Protein AF-A0A7S4NZQ7-F1 (afdb_monomer_lite)

Structure (mmCIF, N/CA/C/O backbone):
data_AF-A0A7S4NZQ7-F1
#
_entry.id   AF-A0A7S4NZQ7-F1
#
loop_
_atom_site.group_PDB
_atom_site.id
_atom_site.type_symbol
_atom_site.label_atom_id
_atom_site.label_alt_id
_atom_site.label_comp_id
_atom_site.label_asym_id
_atom_site.label_entity_id
_atom_site.label_seq_id
_atom_site.pdbx_PDB_ins_code
_atom_site.Cartn_x
_atom_site.Cartn_y
_atom_site.Cartn_z
_atom_site.occupancy
_atom_site.B_iso_or_equiv
_atom_site.auth_seq_id
_atom_site.auth_comp_id
_atom_site.auth_asym_id
_atom_site.auth_atom_id
_atom_site.pdbx_PDB_model_num
ATOM 1 N N . MET A 1 1 ? -22.257 21.062 0.983 1.00 42.44 1 MET A N 1
ATOM 2 C CA . MET A 1 1 ? -20.935 20.453 1.228 1.00 42.44 1 MET A CA 1
ATOM 3 C C . MET A 1 1 ? -20.530 19.759 -0.054 1.00 42.44 1 MET A C 1
ATOM 5 O O . MET A 1 1 ? -21.114 18.732 -0.384 1.00 42.44 1 MET A O 1
ATOM 9 N N . ASP A 1 2 ? -19.630 20.383 -0.810 1.00 35.44 2 ASP A N 1
ATOM 10 C CA . ASP A 1 2 ? -19.119 19.861 -2.077 1.00 35.44 2 ASP A CA 1
ATOM 11 C C . ASP A 1 2 ? -18.066 18.784 -1.806 1.00 35.44 2 ASP A C 1
ATOM 13 O O . ASP A 1 2 ? -16.893 19.051 -1.569 1.00 35.44 2 ASP A O 1
ATOM 17 N N . TRP A 1 3 ? -18.504 17.532 -1.849 1.00 40.88 3 TRP A N 1
ATOM 18 C CA . TRP A 1 3 ? -17.671 16.330 -1.729 1.00 40.88 3 TRP A CA 1
ATOM 19 C C . TRP A 1 3 ? -16.614 16.211 -2.849 1.00 40.88 3 TRP A C 1
ATOM 21 O O . TRP A 1 3 ? -15.674 15.422 -2.743 1.00 40.88 3 TRP A O 1
ATOM 31 N N . HIS A 1 4 ? -16.730 17.020 -3.906 1.00 38.66 4 HIS A N 1
ATOM 32 C CA . HIS A 1 4 ? -15.765 17.084 -5.000 1.00 38.66 4 HIS A CA 1
ATOM 33 C C . HIS A 1 4 ? -14.466 17.825 -4.650 1.00 38.66 4 HIS A C 1
ATOM 35 O O . HIS A 1 4 ? -13.423 17.464 -5.191 1.00 38.66 4 HIS A O 1
ATOM 41 N N . THR A 1 5 ? -14.479 18.804 -3.737 1.00 40.97 5 THR A N 1
ATOM 42 C CA . THR A 1 5 ? -13.261 19.556 -3.371 1.00 40.97 5 THR A CA 1
ATOM 43 C C . THR A 1 5 ? -12.390 18.846 -2.335 1.00 40.97 5 THR A C 1
ATOM 45 O O . THR A 1 5 ? -11.174 19.001 -2.376 1.00 40.97 5 THR A O 1
ATOM 48 N N . ASP A 1 6 ? -12.974 17.999 -1.480 1.00 42.31 6 ASP A N 1
ATOM 49 C CA . ASP A 1 6 ? -12.227 17.179 -0.504 1.00 42.31 6 ASP A CA 1
ATOM 50 C C . ASP A 1 6 ? -11.586 15.923 -1.122 1.00 42.31 6 ASP A C 1
ATOM 52 O O . ASP A 1 6 ? -10.796 15.234 -0.478 1.00 42.31 6 ASP A O 1
ATOM 56 N N . SER A 1 7 ? -11.923 15.610 -2.377 1.00 46.78 7 SER A N 1
ATOM 57 C CA . SER A 1 7 ? -11.433 14.419 -3.082 1.00 46.78 7 SER A CA 1
ATOM 58 C C . SER A 1 7 ? -10.172 14.675 -3.914 1.00 46.78 7 SER A C 1
ATOM 60 O O . SER A 1 7 ? -9.616 13.736 -4.486 1.00 46.78 7 SER A O 1
ATOM 62 N N . LEU A 1 8 ? -9.707 15.926 -4.004 1.00 49.34 8 LEU A N 1
ATOM 63 C CA . LEU A 1 8 ? -8.434 16.226 -4.649 1.00 49.34 8 LEU A CA 1
ATOM 64 C C . LEU A 1 8 ? -7.302 15.939 -3.655 1.00 49.34 8 LEU A C 1
ATOM 66 O O . LEU A 1 8 ? -7.325 16.473 -2.543 1.00 49.34 8 LEU A O 1
ATOM 70 N N . PRO A 1 9 ? -6.312 15.099 -4.011 1.00 56.47 9 PRO A N 1
ATOM 71 C CA . PRO A 1 9 ? -5.179 14.857 -3.135 1.00 56.47 9 PRO A CA 1
ATOM 72 C C . PRO A 1 9 ? -4.525 16.201 -2.813 1.00 56.47 9 PRO A C 1
ATOM 74 O O . PRO A 1 9 ? -4.189 16.969 -3.716 1.00 56.47 9 PRO A O 1
ATOM 77 N N . HIS A 1 10 ? -4.388 16.495 -1.517 1.00 60.59 10 HIS A N 1
ATOM 78 C CA . HIS A 1 10 ? -3.706 17.691 -1.031 1.00 60.59 10 HIS A CA 1
ATOM 79 C C . HIS A 1 10 ? -2.373 17.845 -1.791 1.00 60.59 10 HIS A C 1
ATOM 81 O O . HIS A 1 10 ? -1.683 16.842 -1.970 1.00 60.59 10 HIS A O 1
ATOM 87 N N . PRO A 1 11 ? -1.962 19.047 -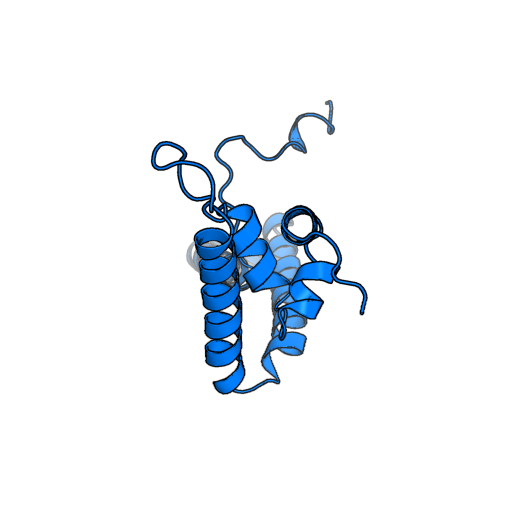2.231 1.00 62.28 11 PRO A N 1
ATOM 88 C CA . PRO A 1 11 ? -0.768 19.218 -3.074 1.00 62.28 11 PRO A CA 1
ATOM 89 C C . PRO A 1 11 ? 0.526 18.692 -2.427 1.00 62.28 11 PRO A C 1
ATOM 91 O O . PRO A 1 11 ? 1.480 18.358 -3.121 1.00 62.28 11 PRO A O 1
ATOM 94 N N . ASN A 1 12 ? 0.525 18.552 -1.098 1.00 66.81 12 ASN A N 1
ATOM 95 C CA . ASN A 1 12 ? 1.617 17.970 -0.308 1.00 66.81 12 ASN A CA 1
ATOM 96 C C . ASN A 1 12 ? 1.334 16.533 0.175 1.00 66.81 12 ASN A C 1
ATOM 98 O O . ASN A 1 12 ? 1.984 16.058 1.106 1.00 66.81 12 ASN A O 1
ATOM 102 N N . ALA A 1 13 ? 0.321 15.858 -0.369 1.00 69.62 13 ALA A N 1
ATOM 103 C CA . ALA A 1 13 ? -0.006 14.490 0.005 1.00 69.62 13 ALA A CA 1
ATOM 104 C C . ALA A 1 13 ? 1.142 13.564 -0.406 1.00 69.62 13 ALA A C 1
ATOM 106 O O . ALA A 1 13 ? 1.509 13.467 -1.578 1.00 69.62 13 ALA A O 1
ATOM 107 N N . GLN A 1 14 ? 1.711 12.872 0.575 1.00 78.31 14 GLN A N 1
ATOM 108 C CA . GLN A 1 14 ? 2.734 11.875 0.320 1.00 78.31 14 GLN A CA 1
ATOM 109 C C . GLN A 1 14 ? 2.072 10.599 -0.201 1.00 78.31 14 GLN A C 1
ATOM 111 O O . GLN A 1 14 ? 1.206 10.025 0.460 1.00 78.31 14 GLN A O 1
ATOM 116 N N . ALA A 1 15 ? 2.496 10.144 -1.379 1.00 80.25 15 ALA A N 1
ATOM 117 C CA . ALA A 1 15 ? 2.118 8.829 -1.868 1.00 80.25 15 ALA A CA 1
ATOM 118 C C . ALA A 1 15 ? 2.761 7.754 -0.984 1.00 80.25 15 ALA A C 1
ATOM 120 O O . ALA A 1 15 ? 3.963 7.803 -0.718 1.00 80.25 15 ALA A O 1
ATOM 121 N N . LEU A 1 16 ? 1.950 6.802 -0.530 1.00 79.69 16 LEU A N 1
ATOM 122 C CA . LEU A 1 16 ? 2.377 5.712 0.338 1.00 79.69 16 LEU A CA 1
ATOM 123 C C . LEU A 1 16 ? 2.207 4.381 -0.385 1.00 79.69 16 LEU A C 1
ATOM 125 O O . LEU A 1 16 ? 1.203 4.135 -1.058 1.00 79.69 16 LEU A O 1
ATOM 129 N N . SER A 1 17 ? 3.174 3.495 -0.197 1.00 81.06 17 SER A N 1
ATOM 130 C CA . SER A 1 17 ? 3.008 2.088 -0.524 1.00 81.06 17 SER A CA 1
ATOM 131 C C . SER A 1 17 ? 1.994 1.432 0.419 1.00 81.06 17 SER A C 1
ATOM 133 O O . SER A 1 17 ? 1.832 1.820 1.579 1.00 81.06 17 SER A O 1
ATOM 135 N N . ASN A 1 18 ? 1.352 0.361 -0.038 1.00 80.12 18 ASN A N 1
ATOM 136 C CA . ASN A 1 18 ? 0.450 -0.461 0.759 1.00 80.12 18 ASN A CA 1
ATOM 137 C C . ASN A 1 18 ? 1.157 -0.982 2.023 1.00 80.12 18 ASN A C 1
ATOM 139 O O . ASN A 1 18 ? 0.521 -1.153 3.058 1.00 80.12 18 ASN A O 1
ATOM 143 N N . GLN A 1 19 ? 2.474 -1.221 1.956 1.00 80.25 19 GLN A N 1
ATOM 144 C CA . GLN A 1 19 ? 3.275 -1.650 3.105 1.00 80.25 19 GLN A CA 1
ATOM 145 C C . GLN A 1 19 ? 3.421 -0.535 4.151 1.00 80.25 19 GLN A C 1
ATOM 147 O O . GLN A 1 19 ? 3.299 -0.790 5.351 1.00 80.25 19 GLN A O 1
ATOM 152 N N . GLU A 1 20 ? 3.642 0.706 3.717 1.00 81.94 20 GLU A N 1
ATOM 153 C CA . GLU A 1 20 ? 3.675 1.863 4.616 1.00 81.94 20 GLU A CA 1
ATOM 154 C C . GLU A 1 20 ? 2.299 2.114 5.239 1.00 81.94 20 GLU A C 1
ATOM 156 O O . GLU A 1 20 ? 2.204 2.299 6.453 1.00 81.94 20 GLU A O 1
ATOM 161 N N . VAL A 1 21 ? 1.226 2.030 4.443 1.00 84.62 21 VAL A N 1
ATOM 162 C CA . VAL A 1 21 ? -0.158 2.139 4.934 1.00 84.62 21 VAL A CA 1
ATOM 163 C C . VAL A 1 21 ? -0.445 1.074 5.994 1.00 84.62 21 VAL A C 1
ATOM 165 O O . VAL A 1 21 ? -0.980 1.403 7.051 1.00 84.62 21 VAL A O 1
ATOM 168 N N . LEU A 1 22 ? -0.034 -0.180 5.773 1.00 86.38 22 LEU A N 1
ATOM 169 C CA . LEU A 1 22 ? -0.156 -1.248 6.769 1.00 86.38 22 LEU A CA 1
ATOM 170 C C . LEU A 1 22 ? 0.541 -0.896 8.084 1.00 86.38 22 LEU A C 1
ATOM 172 O O . LEU A 1 22 ? -0.077 -0.980 9.147 1.00 86.38 22 LEU A O 1
ATOM 176 N N . GLY A 1 23 ? 1.805 -0.473 8.016 1.00 83.56 23 GLY A N 1
ATOM 177 C CA . GLY A 1 23 ? 2.573 -0.103 9.203 1.00 83.56 23 GLY A CA 1
ATOM 178 C C . GLY A 1 23 ? 1.947 1.069 9.963 1.00 83.56 23 GLY A C 1
ATOM 179 O O . GLY A 1 23 ? 1.889 1.053 11.193 1.00 83.56 23 GLY A O 1
ATOM 180 N N . ILE A 1 24 ? 1.428 2.069 9.246 1.00 87.44 24 ILE A N 1
ATOM 181 C CA . ILE A 1 24 ? 0.744 3.225 9.839 1.00 87.44 24 ILE A CA 1
ATOM 182 C C . ILE A 1 24 ? -0.566 2.798 10.508 1.00 87.44 24 ILE A C 1
ATOM 184 O O . ILE A 1 24 ? -0.812 3.173 11.655 1.00 87.44 24 ILE A O 1
ATOM 188 N N . LEU A 1 25 ? -1.394 1.996 9.832 1.00 89.00 25 LEU A N 1
ATOM 189 C CA . LEU A 1 25 ? -2.671 1.521 10.370 1.00 89.00 25 LEU A CA 1
ATOM 190 C C . LEU A 1 25 ? -2.474 0.660 11.620 1.00 89.00 25 LEU A C 1
ATOM 192 O O . LEU A 1 25 ? -3.184 0.857 12.606 1.00 89.00 25 LEU A O 1
ATOM 196 N N . GLN A 1 26 ? -1.485 -0.238 11.616 1.00 89.56 26 GLN A N 1
ATOM 197 C CA . GLN A 1 26 ? -1.138 -1.055 12.782 1.00 89.56 26 GLN A CA 1
ATOM 198 C C . GLN A 1 26 ? -0.719 -0.189 13.970 1.00 89.56 26 GLN A C 1
ATOM 200 O O . GLN A 1 26 ? -1.301 -0.314 15.046 1.00 89.56 26 GLN A O 1
ATOM 205 N N . LYS A 1 27 ? 0.223 0.743 13.765 1.00 89.62 27 LYS A N 1
ATOM 206 C CA . LYS A 1 27 ? 0.679 1.664 14.818 1.00 89.62 27 LYS A CA 1
ATOM 207 C C . LYS A 1 27 ? -0.462 2.519 15.362 1.00 89.62 27 LYS A C 1
ATOM 209 O O . LYS A 1 27 ? -0.564 2.713 16.570 1.00 89.62 27 LYS A O 1
ATOM 214 N N . LYS A 1 28 ? -1.336 3.019 14.484 1.00 91.12 28 LYS A N 1
ATOM 215 C CA . LYS A 1 28 ? -2.474 3.857 14.874 1.00 91.12 28 LYS A CA 1
ATOM 216 C C . LYS A 1 28 ? -3.497 3.069 15.690 1.00 91.12 28 LYS A C 1
ATOM 218 O O . LYS A 1 28 ? -3.932 3.552 16.729 1.00 91.12 28 LYS A O 1
ATOM 223 N N . LEU A 1 29 ? -3.838 1.851 15.270 1.00 91.12 29 LEU A N 1
ATOM 224 C CA . LEU A 1 29 ? -4.742 0.978 16.021 1.00 91.12 29 LEU A CA 1
ATOM 225 C C . LEU A 1 29 ? -4.145 0.556 17.365 1.00 91.12 29 LEU A C 1
ATOM 227 O O . LEU A 1 29 ? -4.864 0.547 18.360 1.00 91.12 29 LEU A O 1
ATOM 231 N N . GLU A 1 30 ? -2.846 0.257 17.419 1.00 91.12 30 GLU A N 1
ATOM 232 C CA . GLU A 1 30 ? -2.148 -0.038 18.671 1.00 91.12 30 GLU A CA 1
ATOM 233 C C . GLU A 1 30 ? -2.162 1.169 19.615 1.00 91.12 30 GLU A C 1
ATOM 235 O O . GLU A 1 30 ? -2.460 1.028 20.799 1.00 91.12 30 GLU A O 1
ATOM 240 N N . HIS A 1 31 ? -1.904 2.370 19.094 1.00 91.38 31 HIS A N 1
ATOM 241 C CA . HIS A 1 31 ? -1.987 3.597 19.876 1.00 91.38 31 HIS A CA 1
ATOM 242 C C . HIS A 1 31 ? -3.403 3.822 20.420 1.00 91.38 31 HIS A C 1
ATOM 244 O O . HIS A 1 31 ? -3.559 4.046 21.617 1.00 91.38 31 HIS A O 1
ATOM 250 N N . CYS A 1 32 ? -4.438 3.660 19.587 1.00 90.62 32 CYS A N 1
ATOM 251 C CA . CYS A 1 32 ? -5.834 3.725 20.022 1.00 90.62 32 CYS A CA 1
ATOM 252 C C . CYS A 1 32 ? -6.151 2.704 21.127 1.00 90.62 32 CYS A C 1
ATOM 254 O O . CYS A 1 32 ? -6.843 3.056 22.074 1.00 90.62 32 CYS A O 1
ATOM 256 N N . ARG A 1 33 ? -5.620 1.473 21.058 1.00 91.56 33 ARG A N 1
ATOM 257 C CA . ARG A 1 33 ? -5.791 0.468 22.128 1.00 91.56 33 ARG A CA 1
ATOM 258 C C . ARG A 1 33 ? -5.145 0.878 23.449 1.00 91.56 33 ARG A C 1
ATOM 260 O O . ARG A 1 33 ? -5.626 0.464 24.492 1.00 91.56 33 ARG A O 1
ATOM 267 N N . LYS A 1 34 ? -4.053 1.648 23.410 1.00 92.69 34 LYS A N 1
ATOM 268 C CA . LYS A 1 34 ? -3.343 2.103 24.617 1.00 92.69 34 LYS A CA 1
ATOM 269 C C . LYS A 1 34 ? -4.049 3.260 25.318 1.00 92.69 34 LYS A C 1
ATOM 271 O O . LYS A 1 34 ? -3.938 3.372 26.532 1.00 92.69 34 LYS A O 1
ATOM 276 N N . ILE A 1 35 ? -4.719 4.128 24.562 1.00 94.19 35 ILE A N 1
ATOM 277 C CA . ILE A 1 35 ? -5.321 5.358 25.099 1.00 94.19 35 ILE A CA 1
ATOM 278 C C . ILE A 1 35 ? -6.820 5.231 25.384 1.00 94.19 35 ILE A C 1
ATOM 280 O O . ILE A 1 35 ? -7.340 5.990 26.193 1.00 94.19 35 ILE A O 1
ATOM 284 N N . LEU A 1 36 ? -7.519 4.311 24.714 1.00 92.25 36 LEU A N 1
ATOM 285 C CA . LEU A 1 36 ? -8.960 4.126 24.870 1.00 92.25 36 LEU A CA 1
ATOM 286 C C . LEU A 1 36 ? -9.278 2.961 25.794 1.00 92.25 36 LEU A C 1
ATOM 288 O O . LEU A 1 36 ? -8.572 1.953 25.825 1.00 92.25 36 LEU A O 1
ATOM 292 N N . THR A 1 37 ? -10.419 3.055 26.467 1.00 93.75 37 THR A N 1
ATOM 293 C CA . THR A 1 37 ? -11.014 1.892 27.123 1.00 93.75 37 THR A CA 1
ATOM 294 C C . THR A 1 37 ? -11.483 0.875 26.083 1.00 93.75 37 THR A C 1
ATOM 296 O O . THR A 1 37 ? -11.799 1.207 24.937 1.00 93.75 37 THR A O 1
ATOM 299 N N . GLU A 1 38 ? -11.610 -0.390 26.481 1.00 90.62 38 GLU A N 1
ATOM 300 C CA . GLU A 1 38 ? -12.052 -1.446 25.565 1.00 90.62 38 GLU A CA 1
ATOM 301 C C . GLU A 1 38 ? -13.462 -1.198 24.996 1.00 90.62 38 GLU A C 1
ATOM 303 O O . GLU A 1 38 ? -13.748 -1.532 23.841 1.00 90.62 38 GLU A O 1
ATOM 308 N N . LYS A 1 39 ? -14.332 -0.546 25.778 1.00 91.94 39 LYS A N 1
ATOM 309 C CA . LYS A 1 39 ? -15.677 -0.152 25.344 1.00 91.94 39 LYS A CA 1
ATOM 310 C C . LYS A 1 39 ? -15.628 0.928 24.261 1.00 91.94 39 LYS A C 1
ATOM 312 O O . LYS A 1 39 ? -16.345 0.825 23.265 1.00 91.94 39 LYS A O 1
ATOM 317 N N . GLU A 1 40 ? -14.792 1.948 24.429 1.00 89.75 40 GLU A N 1
ATOM 318 C CA . GLU A 1 40 ? -14.605 3.007 23.427 1.00 89.75 40 GLU A CA 1
ATOM 319 C C . GLU A 1 40 ? -13.965 2.447 22.160 1.00 89.75 40 GLU A C 1
ATOM 321 O O . GLU A 1 40 ? -14.462 2.680 21.058 1.00 89.75 40 GLU A O 1
ATOM 326 N N . TYR A 1 41 ? -12.929 1.621 22.319 1.00 90.38 41 TYR A N 1
ATOM 327 C CA . TYR A 1 41 ? -12.226 1.007 21.201 1.00 90.38 41 TYR A CA 1
ATOM 328 C C . TYR A 1 41 ? -13.175 0.222 20.281 1.00 90.38 41 TYR A C 1
ATOM 330 O O . TYR A 1 41 ? -13.144 0.380 19.064 1.00 90.38 41 TYR A O 1
ATOM 338 N N . LYS A 1 42 ? -14.071 -0.585 20.863 1.00 88.44 42 LYS A N 1
ATOM 339 C CA . LYS A 1 42 ? -15.023 -1.417 20.106 1.00 88.44 42 LYS A CA 1
ATOM 340 C C . LYS A 1 42 ? -16.217 -0.644 19.536 1.00 88.44 42 LYS A C 1
ATOM 342 O O . LYS A 1 42 ? -16.832 -1.100 18.572 1.00 88.44 42 LYS A O 1
ATOM 347 N N . SER A 1 43 ? -16.584 0.498 20.119 1.00 91.25 43 SER A N 1
ATOM 348 C CA . SER A 1 43 ? -17.802 1.228 19.735 1.00 91.25 43 SER A CA 1
ATOM 349 C C . SER A 1 43 ? -17.563 2.306 18.677 1.00 91.25 43 SER A C 1
ATOM 351 O O . SER A 1 43 ? -18.444 2.543 17.840 1.00 91.25 43 SER A O 1
ATOM 353 N N . LEU A 1 44 ? -16.371 2.910 18.641 1.00 92.00 44 LEU A N 1
ATOM 354 C CA . LEU A 1 44 ? -16.060 4.002 17.720 1.00 92.00 44 LEU A CA 1
ATOM 355 C C . LEU A 1 44 ? -16.098 3.545 16.247 1.00 92.00 44 LEU A C 1
ATOM 357 O O . LEU A 1 44 ? -15.353 2.643 15.847 1.00 92.00 44 LEU A O 1
ATOM 361 N N . PRO A 1 45 ? -16.932 4.173 15.392 1.00 89.06 45 PRO A N 1
ATOM 362 C CA . PRO A 1 45 ? -16.993 3.845 13.969 1.00 89.06 45 PRO A CA 1
ATOM 363 C C . PRO A 1 45 ? -15.649 4.024 13.257 1.00 89.06 45 PRO A C 1
ATOM 365 O O . PRO A 1 45 ? -15.303 3.212 12.406 1.00 89.06 45 PRO A O 1
ATOM 368 N N . SER A 1 46 ? -14.865 5.042 13.620 1.00 86.81 46 SER A N 1
ATOM 369 C CA . SER A 1 46 ? -13.552 5.314 13.021 1.00 86.81 46 SER A CA 1
ATOM 370 C C . SER A 1 46 ? -12.557 4.170 13.232 1.00 86.81 46 SER A C 1
ATOM 372 O O . SER A 1 46 ? -11.808 3.837 12.317 1.00 86.81 46 SER A O 1
ATOM 374 N N . ILE A 1 47 ? -12.588 3.516 14.395 1.00 90.75 47 ILE A N 1
ATOM 375 C CA . ILE A 1 47 ? -11.730 2.362 14.697 1.00 90.75 47 ILE A CA 1
ATOM 376 C C . ILE A 1 47 ? -12.148 1.162 13.860 1.00 90.75 47 ILE A C 1
ATOM 378 O O . ILE A 1 47 ? -11.298 0.545 13.227 1.00 90.75 47 ILE A O 1
ATOM 382 N N . ARG A 1 48 ? -13.453 0.899 13.748 1.00 89.50 48 ARG A N 1
ATOM 383 C CA . ARG A 1 48 ? -13.978 -0.170 12.884 1.00 89.50 48 ARG A CA 1
ATOM 384 C C . ARG A 1 48 ? -13.599 0.024 11.414 1.00 89.50 48 ARG A C 1
ATOM 386 O O . ARG A 1 48 ? -13.260 -0.947 10.739 1.00 89.50 48 ARG A O 1
ATOM 393 N N . HIS A 1 49 ? -13.607 1.265 10.924 1.00 88.94 49 HIS A N 1
ATOM 394 C CA . HIS A 1 49 ? -13.119 1.576 9.577 1.00 88.94 49 HIS A CA 1
ATOM 395 C C . HIS A 1 49 ? -11.620 1.294 9.457 1.00 88.94 49 HIS A C 1
ATOM 397 O O . HIS A 1 49 ? -11.216 0.611 8.524 1.00 88.94 49 HIS A O 1
ATOM 403 N N . LEU A 1 50 ? -10.800 1.737 10.416 1.00 89.00 50 LEU A N 1
ATOM 404 C CA . LEU A 1 50 ? -9.359 1.460 10.417 1.00 89.00 50 LEU A CA 1
ATOM 405 C C . LEU A 1 50 ? -9.050 -0.045 10.463 1.00 89.00 50 LEU A C 1
ATOM 407 O O . LEU A 1 50 ? -8.183 -0.503 9.723 1.00 89.00 50 LEU A O 1
ATOM 411 N N . GLU A 1 51 ? -9.764 -0.822 11.280 1.00 90.06 51 GLU A N 1
ATOM 412 C CA . GLU A 1 51 ? -9.627 -2.283 11.346 1.00 90.06 51 GLU A CA 1
ATOM 413 C C . GLU A 1 51 ? -10.035 -2.952 10.029 1.00 90.06 51 GLU A C 1
ATOM 415 O O . GLU A 1 51 ? -9.356 -3.865 9.558 1.00 90.06 51 GLU A O 1
ATOM 420 N N . THR A 1 52 ? -11.106 -2.469 9.399 1.00 89.25 52 THR A N 1
ATOM 421 C CA . THR A 1 52 ? -11.569 -2.970 8.100 1.00 89.25 52 THR A CA 1
ATOM 422 C C . THR A 1 52 ? -10.557 -2.661 7.000 1.00 89.25 52 THR A C 1
ATOM 424 O O . THR A 1 52 ? -10.175 -3.559 6.251 1.00 89.25 52 THR A O 1
ATOM 427 N N . THR A 1 53 ? -10.052 -1.428 6.937 1.00 87.56 53 THR A N 1
ATOM 428 C CA . THR A 1 53 ? -9.004 -1.029 5.990 1.00 87.56 53 THR A CA 1
ATOM 429 C C . THR A 1 53 ? -7.726 -1.829 6.217 1.00 87.56 53 THR A C 1
ATOM 431 O O . THR A 1 53 ? -7.134 -2.308 5.253 1.00 87.56 53 THR A O 1
ATOM 434 N N . LEU A 1 54 ? -7.326 -2.053 7.474 1.00 88.12 54 LEU A N 1
ATOM 435 C CA . LEU A 1 54 ? -6.180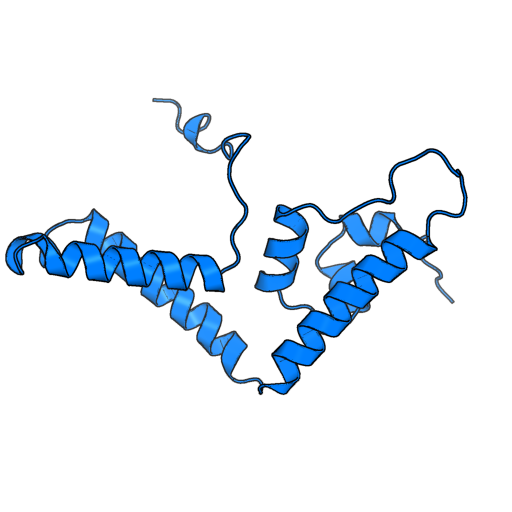 -2.900 7.802 1.00 88.12 54 LEU A CA 1
ATOM 436 C C . LEU A 1 54 ? -6.406 -4.341 7.325 1.00 88.12 54 LEU A C 1
ATOM 438 O O . LEU A 1 54 ? -5.510 -4.932 6.729 1.00 88.12 54 LEU A O 1
ATOM 442 N N . LYS A 1 55 ? -7.601 -4.902 7.535 1.00 86.81 55 LYS A N 1
ATOM 443 C CA . LYS A 1 55 ? -7.950 -6.251 7.074 1.00 86.81 55 LYS A CA 1
ATOM 444 C C . LYS A 1 55 ? -7.859 -6.370 5.552 1.00 86.81 55 LYS A C 1
ATOM 446 O O . LYS A 1 55 ? -7.253 -7.322 5.067 1.00 86.81 55 LYS A O 1
ATOM 451 N N . TYR A 1 56 ? -8.411 -5.414 4.805 1.00 83.88 56 TYR A N 1
ATOM 452 C CA . TYR A 1 56 ? -8.303 -5.401 3.343 1.00 83.88 56 TYR A CA 1
ATOM 453 C C . TYR A 1 56 ? -6.859 -5.244 2.880 1.00 83.88 56 TYR A C 1
ATOM 455 O O . TYR A 1 56 ? -6.401 -6.026 2.053 1.00 83.88 56 TYR A O 1
ATOM 463 N N . ALA A 1 57 ? -6.114 -4.303 3.460 1.00 80.44 57 ALA A N 1
ATOM 464 C CA . ALA A 1 57 ? -4.711 -4.101 3.126 1.00 80.44 57 ALA A CA 1
ATOM 465 C C . ALA A 1 57 ? -3.873 -5.363 3.396 1.00 80.44 57 ALA A C 1
ATOM 467 O O . ALA A 1 57 ? -3.016 -5.705 2.585 1.00 80.44 57 ALA A O 1
ATOM 468 N N . LEU A 1 58 ? -4.150 -6.092 4.486 1.00 81.12 58 LEU A N 1
ATOM 469 C CA . LEU A 1 58 ? -3.487 -7.358 4.811 1.00 81.12 58 LEU A CA 1
ATOM 470 C C . LEU A 1 58 ? -3.852 -8.473 3.831 1.00 81.12 58 LEU A C 1
ATOM 472 O O . LEU A 1 58 ? -2.981 -9.263 3.485 1.00 81.12 58 LEU A O 1
ATOM 476 N N . LEU A 1 59 ? -5.106 -8.559 3.382 1.00 78.62 59 LEU A N 1
ATOM 477 C CA . LEU A 1 59 ? -5.517 -9.536 2.369 1.00 78.62 59 LEU A CA 1
ATOM 478 C C . LEU A 1 59 ? -4.826 -9.259 1.034 1.00 78.62 59 LEU A C 1
ATOM 480 O O . LEU A 1 59 ? -4.195 -10.161 0.485 1.00 78.62 59 LEU A O 1
ATOM 484 N N . SER A 1 60 ? -4.861 -8.010 0.566 1.00 70.19 60 SER A N 1
ATOM 485 C CA . SER A 1 60 ? -4.163 -7.588 -0.651 1.00 70.19 60 SER A CA 1
ATOM 486 C C . SER A 1 60 ? -2.662 -7.871 -0.559 1.00 70.19 60 SER A C 1
ATOM 488 O O . SER A 1 60 ? -2.085 -8.417 -1.492 1.00 70.19 60 SER A O 1
ATOM 490 N N . HIS A 1 61 ? -2.036 -7.611 0.595 1.00 68.88 61 HIS A N 1
ATOM 491 C CA . HIS A 1 61 ? -0.630 -7.958 0.830 1.00 68.88 61 HIS A CA 1
ATOM 492 C C . HIS A 1 61 ? -0.373 -9.459 0.907 1.00 68.88 61 HIS A C 1
ATOM 494 O O . HIS A 1 61 ? 0.634 -9.922 0.395 1.00 68.88 61 HIS A O 1
ATOM 500 N N . ARG A 1 62 ? -1.248 -10.253 1.528 1.00 60.28 62 ARG A N 1
ATOM 501 C CA . ARG A 1 62 ? -1.049 -11.703 1.685 1.00 60.28 62 ARG A CA 1
ATOM 502 C C . ARG A 1 62 ? -1.142 -12.443 0.351 1.00 60.28 62 ARG A C 1
ATOM 504 O O . ARG A 1 62 ? -0.394 -13.396 0.144 1.00 60.28 62 ARG A O 1
ATOM 511 N N . HIS A 1 63 ? -1.997 -11.979 -0.559 1.00 53.72 63 HIS A N 1
ATOM 512 C CA . HIS A 1 63 ? -2.029 -12.477 -1.935 1.00 53.72 63 HIS A CA 1
ATOM 513 C C . HIS A 1 63 ? -0.743 -12.141 -2.713 1.00 53.72 63 HIS A C 1
ATOM 515 O O . HIS A 1 63 ? -0.329 -12.930 -3.557 1.00 53.72 63 HIS A O 1
ATOM 521 N N . LEU A 1 64 ? -0.061 -11.043 -2.372 1.00 53.03 64 LEU A N 1
ATOM 522 C CA . LEU A 1 64 ? 1.227 -10.646 -2.959 1.00 53.03 64 LEU A CA 1
ATOM 523 C C . LEU A 1 64 ? 2.436 -11.306 -2.251 1.00 53.03 64 LEU A C 1
ATOM 525 O O . LEU A 1 64 ? 3.454 -11.610 -2.871 1.00 53.03 64 LEU A O 1
ATOM 529 N N . SER A 1 65 ? 2.314 -11.598 -0.952 1.00 49.06 65 SER A N 1
ATOM 530 C CA . SER A 1 65 ? 3.394 -12.053 -0.061 1.00 49.06 65 SER A CA 1
ATOM 531 C C . SER A 1 65 ? 3.658 -13.565 -0.081 1.00 49.06 65 SER A C 1
ATOM 533 O O . SER A 1 65 ? 4.617 -14.011 0.550 1.00 49.06 65 SER A O 1
ATOM 535 N N . HIS A 1 66 ? 2.876 -14.377 -0.801 1.00 47.72 66 HIS A N 1
ATOM 536 C CA . HIS A 1 66 ? 3.211 -15.798 -0.995 1.00 47.72 66 HIS A CA 1
ATOM 537 C C . HIS A 1 66 ? 4.431 -16.027 -1.909 1.00 47.72 66 HIS A C 1
ATOM 539 O O . HIS A 1 66 ? 4.857 -17.165 -2.097 1.00 47.72 66 HIS A O 1
ATOM 545 N N . ARG A 1 67 ? 5.039 -14.962 -2.441 1.00 52.31 67 ARG A N 1
ATOM 546 C CA . ARG A 1 67 ? 6.286 -15.016 -3.205 1.00 52.31 67 ARG A CA 1
ATOM 547 C C . ARG A 1 67 ? 7.469 -14.539 -2.344 1.00 52.31 67 ARG A C 1
ATOM 549 O O . ARG A 1 67 ? 7.498 -13.402 -1.895 1.00 52.31 67 ARG A O 1
ATOM 556 N N . SER A 1 68 ? 8.396 -15.480 -2.133 1.00 54.00 68 SER A N 1
ATOM 557 C CA . SER A 1 68 ? 9.736 -15.468 -1.509 1.00 54.00 68 SER A CA 1
ATOM 558 C C . SER A 1 68 ? 10.462 -14.118 -1.319 1.00 54.00 68 SER A C 1
ATOM 560 O O . SER A 1 68 ? 10.247 -13.146 -2.030 1.00 54.00 68 SER A O 1
ATOM 562 N N . ARG A 1 69 ? 11.465 -14.110 -0.429 1.00 53.84 69 ARG A N 1
ATOM 563 C CA . ARG A 1 69 ? 12.516 -13.080 -0.275 1.00 53.84 69 ARG A CA 1
ATOM 564 C C . ARG A 1 69 ? 13.173 -12.680 -1.617 1.00 53.84 69 ARG A C 1
ATOM 566 O O . ARG A 1 69 ? 13.623 -11.543 -1.760 1.00 53.84 69 ARG A O 1
ATOM 573 N N . ASP A 1 70 ? 13.138 -13.575 -2.605 1.00 59.41 70 ASP A N 1
ATOM 574 C CA . ASP A 1 70 ? 13.562 -13.347 -3.996 1.00 59.41 70 ASP A CA 1
ATOM 575 C C . ASP A 1 70 ? 12.719 -12.286 -4.721 1.00 59.41 70 ASP A C 1
ATOM 577 O O . ASP A 1 70 ? 13.225 -11.553 -5.570 1.00 59.41 70 ASP A O 1
ATOM 581 N N . LEU A 1 71 ? 11.449 -12.130 -4.338 1.00 66.25 71 LEU A N 1
ATOM 582 C CA . LEU A 1 71 ? 10.534 -11.144 -4.902 1.00 66.25 71 LEU A CA 1
ATOM 583 C C . LEU A 1 71 ? 10.949 -9.717 -4.542 1.00 66.25 71 LEU A C 1
ATOM 585 O O . LEU A 1 71 ? 10.883 -8.829 -5.382 1.00 66.25 71 LEU A O 1
ATOM 589 N N . THR A 1 72 ? 11.424 -9.474 -3.319 1.00 66.00 72 THR A N 1
ATOM 590 C CA . THR A 1 72 ? 11.906 -8.141 -2.917 1.00 66.00 72 THR A CA 1
ATOM 591 C C . THR A 1 72 ? 13.153 -7.742 -3.703 1.00 66.00 72 THR A C 1
ATOM 593 O O . THR A 1 72 ? 13.300 -6.581 -4.085 1.00 66.00 72 THR A O 1
ATOM 596 N N . ALA A 1 73 ? 14.042 -8.699 -3.979 1.00 67.56 73 ALA A N 1
ATOM 597 C CA . ALA A 1 73 ? 15.206 -8.469 -4.826 1.00 67.56 73 ALA A CA 1
ATOM 598 C C . ALA A 1 73 ? 14.793 -8.220 -6.285 1.00 67.56 73 ALA A C 1
ATOM 600 O O . ALA A 1 73 ? 15.288 -7.275 -6.895 1.00 67.56 73 ALA A O 1
ATOM 601 N N . ALA A 1 74 ? 13.845 -8.998 -6.817 1.00 70.69 74 ALA A N 1
ATOM 602 C CA . ALA A 1 74 ? 13.297 -8.805 -8.158 1.00 70.69 74 ALA A CA 1
ATOM 603 C C . ALA A 1 74 ? 12.599 -7.441 -8.313 1.00 70.69 74 ALA A C 1
ATOM 605 O O . ALA A 1 74 ? 12.895 -6.711 -9.252 1.00 70.69 74 ALA A O 1
ATOM 606 N N . LYS A 1 75 ? 11.773 -7.033 -7.340 1.00 74.56 75 LYS A N 1
ATOM 607 C CA . LYS A 1 75 ? 11.117 -5.713 -7.294 1.00 74.56 75 LYS A CA 1
ATOM 608 C C . LYS A 1 75 ? 12.121 -4.570 -7.340 1.00 74.56 75 LYS A C 1
ATOM 610 O O . LYS A 1 75 ? 11.954 -3.623 -8.102 1.00 74.56 75 LYS A O 1
ATOM 615 N N . ARG A 1 76 ? 13.184 -4.661 -6.531 1.00 78.00 76 ARG A N 1
ATOM 616 C CA . ARG A 1 76 ? 14.261 -3.663 -6.546 1.00 78.00 76 ARG A CA 1
ATOM 617 C C . ARG A 1 76 ? 14.970 -3.640 -7.892 1.00 78.00 76 ARG A C 1
ATOM 619 O O . ARG A 1 76 ? 15.211 -2.557 -8.398 1.00 78.00 76 ARG A O 1
ATOM 626 N N . ARG A 1 77 ? 15.257 -4.803 -8.484 1.00 81.81 77 ARG A N 1
ATOM 627 C CA . ARG A 1 77 ? 15.875 -4.880 -9.815 1.00 81.81 77 ARG A CA 1
ATOM 628 C C . ARG A 1 77 ? 15.018 -4.196 -10.877 1.00 81.81 77 ARG A C 1
ATOM 630 O O . ARG A 1 77 ? 15.543 -3.334 -11.560 1.00 81.81 77 ARG A O 1
ATOM 637 N N . VAL A 1 78 ? 13.718 -4.495 -10.952 1.00 83.25 78 VAL A N 1
ATOM 638 C CA . VAL A 1 78 ? 12.806 -3.867 -11.929 1.00 83.25 78 VAL A CA 1
ATOM 639 C C . VAL A 1 78 ? 12.715 -2.356 -11.713 1.00 83.25 78 VAL A C 1
ATOM 641 O O . VAL A 1 78 ? 12.756 -1.594 -12.676 1.00 83.25 78 VAL A O 1
ATOM 644 N N . LEU A 1 79 ? 12.633 -1.897 -10.461 1.00 83.62 79 LEU A N 1
ATOM 645 C CA . LEU A 1 79 ? 12.600 -0.467 -10.155 1.00 83.62 79 LEU A CA 1
ATOM 646 C C . LEU A 1 79 ? 13.903 0.239 -10.559 1.00 83.62 79 LEU A C 1
ATOM 648 O O . LEU A 1 79 ? 13.851 1.317 -11.145 1.00 83.62 79 LEU A O 1
ATOM 652 N N . GLU A 1 80 ? 15.060 -0.353 -10.261 1.00 82.81 80 GLU A N 1
ATOM 653 C CA . GLU A 1 80 ? 16.356 0.199 -10.664 1.00 82.81 80 GLU A CA 1
ATOM 654 C C . GLU A 1 80 ? 16.542 0.161 -12.184 1.00 82.81 80 GLU A C 1
ATOM 656 O O . GLU A 1 80 ? 16.988 1.144 -12.760 1.00 82.81 80 GLU A O 1
ATOM 661 N N . GLU A 1 81 ? 16.119 -0.904 -12.860 1.00 82.50 81 GLU A N 1
ATOM 662 C CA . GLU A 1 81 ? 16.160 -1.002 -14.322 1.00 82.50 81 GLU A CA 1
ATOM 663 C C . GLU A 1 81 ? 15.238 0.030 -14.990 1.00 82.50 81 GLU A C 1
ATOM 665 O O . GLU A 1 81 ? 15.625 0.681 -15.958 1.00 82.50 81 GLU A O 1
ATOM 670 N N . THR A 1 82 ? 14.052 0.268 -14.423 1.00 80.94 82 THR A N 1
ATOM 671 C CA . THR A 1 82 ? 13.133 1.328 -14.873 1.00 80.94 82 THR A CA 1
ATOM 672 C C . THR A 1 82 ? 13.775 2.707 -14.718 1.00 80.94 82 THR A C 1
ATOM 674 O O . THR A 1 82 ? 13.696 3.531 -15.628 1.00 80.94 82 THR A O 1
ATOM 677 N N . LYS A 1 83 ? 14.454 2.964 -13.588 1.00 81.00 83 LYS A N 1
ATOM 678 C CA . LYS A 1 83 ? 15.215 4.206 -13.385 1.00 81.00 83 LYS A CA 1
ATOM 679 C C . LYS A 1 83 ? 16.343 4.333 -14.402 1.00 81.00 83 LYS A C 1
ATOM 681 O O . LYS A 1 83 ? 16.460 5.387 -15.011 1.00 81.00 83 LYS A O 1
ATOM 686 N N . LEU A 1 84 ? 17.139 3.283 -14.606 1.00 77.94 84 LEU A N 1
ATOM 687 C CA . LEU A 1 84 ? 18.252 3.281 -15.558 1.00 77.94 84 LEU A CA 1
ATOM 688 C C . LEU A 1 84 ? 17.770 3.568 -16.982 1.00 77.94 84 LEU A C 1
ATOM 690 O O . LEU A 1 84 ? 18.312 4.463 -17.619 1.00 77.94 84 LEU A O 1
ATOM 694 N N . ARG A 1 85 ? 16.685 2.931 -17.441 1.00 75.88 85 ARG A N 1
ATOM 695 C CA . ARG A 1 85 ? 16.106 3.221 -18.764 1.00 75.88 85 ARG A CA 1
ATOM 696 C C . ARG A 1 85 ? 15.600 4.654 -18.907 1.00 75.88 85 ARG A C 1
ATOM 698 O O . ARG A 1 85 ? 15.663 5.199 -20.002 1.00 75.88 85 ARG A O 1
ATOM 705 N N . LEU A 1 86 ? 15.112 5.279 -17.834 1.00 73.06 86 LEU A N 1
ATOM 706 C CA . LEU A 1 86 ? 14.757 6.705 -17.855 1.00 73.06 86 LEU A CA 1
ATOM 707 C C . LEU A 1 86 ? 15.990 7.614 -17.967 1.00 73.06 86 LEU A C 1
ATOM 709 O O . LEU A 1 86 ? 15.873 8.700 -18.526 1.00 73.0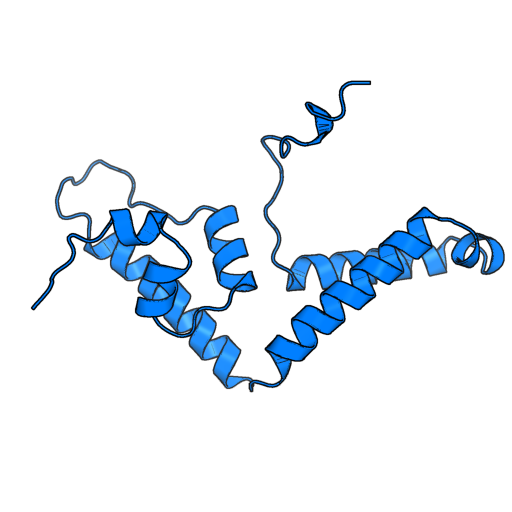6 86 LEU A O 1
ATOM 713 N N . VAL A 1 87 ? 17.150 7.184 -17.455 1.00 67.94 87 VAL A N 1
ATOM 714 C CA . VAL A 1 87 ? 18.424 7.915 -17.580 1.00 67.94 87 VAL A CA 1
ATOM 715 C C . VAL A 1 87 ? 19.050 7.724 -18.966 1.00 67.94 87 VAL A C 1
ATOM 717 O O . VAL A 1 87 ? 19.467 8.698 -19.580 1.00 67.94 87 VAL A O 1
ATOM 720 N N . GLU A 1 88 ? 19.114 6.490 -19.471 1.00 63.97 88 GLU A N 1
ATOM 721 C CA . GLU A 1 88 ? 19.760 6.152 -20.752 1.00 63.97 88 GLU A CA 1
ATOM 722 C C . GLU A 1 88 ? 19.014 6.711 -21.976 1.00 63.97 88 GLU A C 1
ATOM 724 O O . GLU A 1 88 ? 19.611 6.907 -23.032 1.00 63.97 88 GLU A O 1
ATOM 729 N N . ARG A 1 89 ? 17.715 7.003 -21.839 1.00 61.62 89 ARG A N 1
ATOM 730 C CA . ARG A 1 89 ? 16.842 7.511 -22.912 1.00 61.62 89 ARG A CA 1
ATOM 731 C C . ARG A 1 89 ? 16.808 9.033 -23.055 1.00 61.62 89 ARG A C 1
ATOM 733 O O . ARG A 1 89 ? 15.951 9.537 -23.776 1.00 61.62 89 ARG A O 1
ATOM 740 N N . ASP A 1 90 ? 17.736 9.757 -22.432 1.00 52.16 90 ASP A N 1
ATOM 741 C CA . ASP A 1 90 ? 17.894 11.205 -22.622 1.00 52.16 90 ASP A CA 1
ATOM 742 C C . ASP A 1 90 ? 19.141 11.534 -23.479 1.00 52.16 90 ASP A C 1
ATOM 744 O O . ASP A 1 90 ? 20.136 12.050 -22.966 1.00 52.16 90 ASP A O 1
ATOM 748 N N . PRO A 1 91 ? 19.160 11.216 -24.794 1.00 51.16 91 PRO A N 1
ATOM 749 C CA . PRO A 1 91 ? 20.295 11.536 -25.659 1.00 51.16 91 PRO A CA 1
ATOM 750 C C . PRO A 1 91 ? 20.352 13.023 -26.050 1.00 51.16 91 PRO A C 1
ATOM 752 O O . PRO A 1 91 ? 21.289 13.431 -26.735 1.00 51.16 91 PRO A O 1
ATOM 755 N N . SER A 1 92 ? 19.382 13.848 -25.636 1.00 53.72 92 SER A N 1
ATOM 756 C CA . SER A 1 92 ? 19.304 15.256 -26.019 1.00 53.72 92 SER A CA 1
ATOM 757 C C . SER A 1 92 ? 19.235 16.166 -24.795 1.00 53.72 92 SER A C 1
ATOM 759 O O . SER A 1 92 ? 18.156 16.567 -24.377 1.00 53.72 92 SER A O 1
ATOM 761 N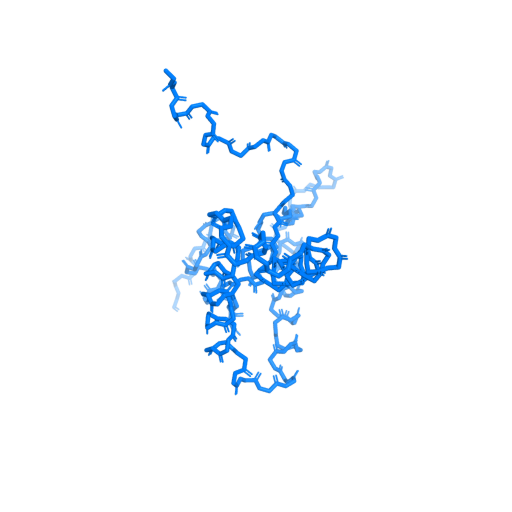 N . ASN A 1 93 ? 20.422 16.565 -24.329 1.00 42.41 93 ASN A N 1
ATOM 762 C CA . ASN A 1 93 ? 20.758 17.816 -23.629 1.00 42.41 93 ASN A CA 1
ATOM 763 C C . ASN A 1 93 ? 21.412 17.628 -22.260 1.00 42.41 93 ASN A C 1
ATOM 765 O O . ASN A 1 93 ? 20.785 17.303 -21.257 1.00 42.41 93 ASN A O 1
ATOM 769 N N . GLN A 1 94 ? 22.672 18.056 -22.203 1.00 44.56 94 GLN A N 1
ATOM 770 C CA . GLN A 1 94 ? 23.446 18.364 -20.999 1.00 44.56 94 GLN A CA 1
ATOM 771 C C . GLN A 1 94 ? 22.861 19.535 -20.165 1.00 44.56 94 GLN A C 1
ATOM 773 O O . GLN A 1 94 ? 23.613 20.291 -19.560 1.00 44.56 94 GLN A O 1
ATOM 778 N N . THR A 1 95 ? 21.543 19.750 -20.127 1.00 44.19 95 THR A N 1
ATOM 779 C CA . THR A 1 95 ? 20.930 20.876 -19.385 1.00 44.19 95 THR A CA 1
ATOM 780 C C . THR A 1 95 ? 19.511 20.635 -18.859 1.00 44.19 95 THR A C 1
ATOM 782 O O . THR A 1 95 ? 19.017 21.469 -18.101 1.00 44.19 95 THR A O 1
ATOM 785 N N . THR A 1 96 ? 18.852 19.516 -19.174 1.00 42.72 96 THR A N 1
ATOM 786 C CA . THR A 1 96 ? 17.531 19.170 -18.616 1.00 42.72 96 THR A CA 1
ATOM 787 C C . THR A 1 96 ? 17.653 18.161 -17.472 1.00 42.72 96 THR A C 1
ATOM 789 O O . THR A 1 96 ? 18.511 17.281 -17.516 1.00 42.72 96 THR A O 1
ATOM 792 N N . PRO A 1 97 ? 16.842 18.277 -16.401 1.00 46.91 97 PRO A N 1
ATOM 793 C CA . PRO A 1 97 ? 16.923 17.341 -15.293 1.00 46.91 97 PRO A CA 1
ATOM 794 C C . PRO A 1 97 ? 16.460 15.968 -15.778 1.00 46.91 97 PRO A C 1
ATOM 796 O O . PRO A 1 97 ? 15.301 15.803 -16.155 1.00 46.91 97 PRO A O 1
ATOM 799 N N . THR A 1 98 ? 17.373 14.995 -15.730 1.00 57.12 98 THR A N 1
ATOM 800 C CA . THR A 1 98 ? 17.116 13.564 -15.922 1.00 57.12 98 THR A CA 1
ATOM 801 C C . THR A 1 98 ? 15.768 13.211 -15.299 1.00 57.12 98 THR A C 1
ATOM 803 O O . THR A 1 98 ? 15.587 13.453 -14.099 1.00 57.12 98 THR A O 1
ATOM 806 N N . ARG A 1 99 ? 14.801 12.704 -16.078 1.00 69.00 99 ARG A N 1
ATOM 807 C CA . ARG A 1 99 ? 13.450 12.437 -15.555 1.00 69.00 99 ARG A CA 1
ATOM 808 C C . ARG A 1 99 ? 13.549 11.454 -14.389 1.00 69.00 99 ARG A C 1
ATOM 810 O O . ARG A 1 99 ? 13.794 10.265 -14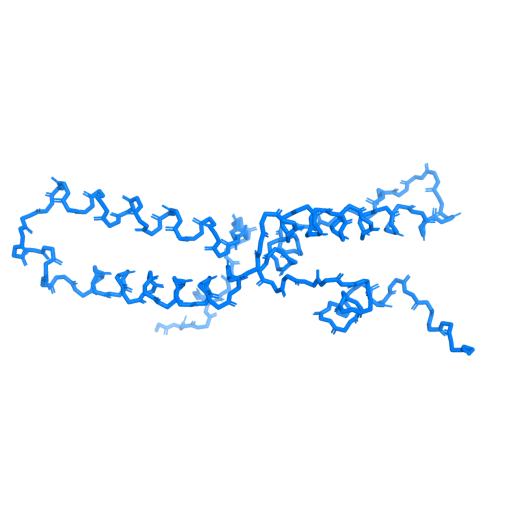.570 1.00 69.00 99 ARG A O 1
ATOM 817 N N . ARG A 1 100 ? 13.343 11.958 -13.174 1.00 71.88 100 ARG A N 1
ATOM 818 C CA . ARG A 1 100 ? 13.262 11.139 -11.964 1.00 71.88 100 ARG A CA 1
ATOM 819 C C . ARG A 1 100 ? 11.822 10.703 -11.758 1.00 71.88 100 ARG A C 1
ATOM 821 O O . ARG A 1 100 ? 10.903 11.493 -11.962 1.00 71.88 100 ARG A O 1
ATOM 828 N N . LEU A 1 101 ? 11.646 9.462 -11.317 1.00 77.75 101 LEU A N 1
ATOM 829 C CA . LEU A 1 101 ? 10.346 8.983 -10.863 1.00 77.75 101 LEU A CA 1
ATOM 830 C C . LEU A 1 101 ? 9.862 9.841 -9.690 1.00 77.75 101 LEU A C 1
ATOM 832 O O . LEU A 1 101 ? 10.606 10.107 -8.742 1.00 77.75 101 LEU A O 1
ATOM 836 N N . THR A 1 102 ? 8.603 10.246 -9.751 1.00 83.12 102 THR A N 1
ATOM 837 C CA . THR A 1 102 ? 7.898 10.908 -8.656 1.00 83.12 102 THR A CA 1
ATOM 838 C C . THR A 1 102 ? 7.569 9.910 -7.546 1.00 83.12 102 THR A C 1
ATOM 840 O O . THR A 1 102 ? 7.470 8.702 -7.772 1.00 83.12 102 THR A O 1
ATOM 843 N N . SER A 1 103 ? 7.318 10.402 -6.330 1.00 79.62 103 SER A N 1
ATOM 844 C CA . SER A 1 103 ? 6.916 9.549 -5.201 1.00 79.62 103 SER A CA 1
ATOM 845 C C . SER A 1 103 ? 5.640 8.747 -5.489 1.00 79.62 103 SER A C 1
ATOM 847 O O . SER A 1 103 ? 5.509 7.622 -5.018 1.00 79.62 103 SER A O 1
ATOM 849 N N . SER A 1 104 ? 4.720 9.298 -6.291 1.00 81.56 104 SER A N 1
ATOM 850 C CA . SER A 1 104 ? 3.486 8.617 -6.704 1.00 81.56 104 SER A CA 1
ATOM 851 C C . SER A 1 104 ? 3.752 7.465 -7.673 1.00 81.56 104 SER A C 1
ATOM 853 O O . SER A 1 104 ? 3.213 6.372 -7.495 1.00 81.56 104 SER A O 1
ATOM 855 N N . GLU A 1 105 ? 4.634 7.669 -8.655 1.00 84.50 105 GLU A N 1
ATOM 856 C CA . GLU A 1 105 ? 5.048 6.613 -9.587 1.00 84.50 105 GLU A CA 1
ATOM 857 C C . GLU A 1 105 ? 5.781 5.490 -8.837 1.00 84.50 105 GLU A C 1
ATOM 859 O O . GLU A 1 105 ? 5.450 4.320 -9.015 1.00 84.50 105 GLU A O 1
ATOM 864 N N . ILE A 1 106 ? 6.690 5.835 -7.915 1.00 82.94 106 ILE A N 1
ATOM 865 C CA . ILE A 1 106 ? 7.399 4.853 -7.077 1.00 82.94 106 ILE A CA 1
ATOM 866 C C . ILE A 1 106 ? 6.414 4.064 -6.209 1.00 82.94 106 ILE A C 1
ATOM 868 O O . ILE A 1 106 ? 6.457 2.835 -6.202 1.00 82.94 106 ILE A O 1
ATOM 872 N N . ALA A 1 107 ? 5.508 4.740 -5.496 1.00 81.12 107 ALA A N 1
ATOM 873 C CA . ALA A 1 107 ? 4.512 4.075 -4.659 1.00 81.12 107 ALA A CA 1
ATOM 874 C C . ALA A 1 107 ? 3.607 3.148 -5.485 1.00 81.12 107 ALA A C 1
ATOM 876 O O . ALA A 1 107 ? 3.323 2.028 -5.068 1.00 81.12 107 ALA A O 1
ATOM 877 N N . SER A 1 108 ? 3.209 3.575 -6.685 1.00 83.12 108 SER A N 1
ATOM 878 C CA . SER A 1 108 ? 2.385 2.767 -7.588 1.00 83.12 108 SER A CA 1
ATOM 879 C C . SER A 1 108 ? 3.131 1.528 -8.089 1.00 83.12 108 SER A C 1
ATOM 881 O O . SER A 1 108 ? 2.563 0.438 -8.083 1.00 83.12 108 SER A O 1
ATOM 883 N N . MET A 1 109 ? 4.415 1.653 -8.441 1.00 83.31 109 MET A N 1
ATOM 884 C CA . MET A 1 109 ? 5.263 0.510 -8.802 1.00 83.31 109 MET A CA 1
ATOM 885 C C . MET A 1 109 ? 5.442 -0.469 -7.638 1.00 83.31 109 MET A C 1
ATOM 887 O O . MET A 1 109 ? 5.374 -1.679 -7.835 1.00 83.31 109 MET A O 1
ATOM 891 N N . LEU A 1 110 ? 5.616 0.036 -6.415 1.00 81.00 110 LEU A N 1
ATOM 892 C CA . LEU A 1 110 ? 5.695 -0.802 -5.215 1.00 81.00 110 LEU A CA 1
ATOM 893 C C . LEU A 1 110 ? 4.368 -1.504 -4.894 1.00 81.00 110 LEU A C 1
ATOM 895 O O . LEU A 1 110 ? 4.390 -2.572 -4.293 1.00 81.00 110 LEU A O 1
ATOM 899 N N . ASN A 1 111 ? 3.233 -0.921 -5.287 1.00 79.81 111 ASN A N 1
ATOM 900 C CA . ASN A 1 111 ? 1.902 -1.464 -5.013 1.00 79.81 111 ASN A CA 1
ATOM 901 C C . ASN A 1 111 ? 1.427 -2.475 -6.058 1.00 79.81 111 ASN A C 1
ATOM 903 O O . ASN A 1 111 ? 0.768 -3.446 -5.693 1.00 79.81 111 ASN A O 1
ATOM 907 N N . LEU A 1 112 ? 1.714 -2.224 -7.338 1.00 82.19 112 LEU A N 1
ATOM 908 C CA . LEU A 1 112 ? 1.305 -3.085 -8.454 1.00 82.19 112 LEU A CA 1
ATOM 909 C C . LEU A 1 112 ? 2.318 -4.194 -8.753 1.00 82.19 112 LEU A C 1
ATOM 911 O O . LEU A 1 112 ? 1.970 -5.166 -9.411 1.00 82.19 112 LEU A O 1
ATOM 915 N N . GLU A 1 113 ? 3.542 -4.060 -8.241 1.00 78.38 113 GLU A N 1
ATOM 916 C CA . GLU A 1 113 ? 4.570 -5.103 -8.237 1.00 78.38 113 GLU A CA 1
ATOM 917 C C . GLU A 1 113 ? 4.853 -5.731 -9.618 1.00 78.38 113 GLU A C 1
ATOM 919 O O . GLU A 1 113 ? 4.840 -6.960 -9.738 1.00 78.38 113 GLU A O 1
ATOM 924 N N . PRO A 1 114 ? 5.149 -4.924 -10.660 1.00 82.56 114 PRO A N 1
ATOM 925 C CA . PRO A 1 114 ? 5.537 -5.466 -11.954 1.00 82.56 114 PRO A CA 1
ATOM 926 C C . PRO A 1 114 ? 6.803 -6.317 -11.805 1.00 82.56 114 PRO A C 1
ATOM 928 O O . PRO A 1 114 ? 7.774 -5.941 -11.144 1.00 82.56 114 PRO A O 1
ATOM 931 N N . SER A 1 115 ? 6.788 -7.477 -12.441 1.00 80.12 115 SER A N 1
ATOM 932 C CA . SER A 1 115 ? 7.875 -8.449 -12.466 1.00 80.12 115 SER A CA 1
ATOM 933 C C . SER A 1 115 ? 8.784 -8.301 -13.688 1.00 80.12 115 SER A C 1
ATOM 935 O O . SER A 1 115 ? 9.899 -8.821 -13.681 1.00 80.12 115 SER A O 1
ATOM 937 N N . THR A 1 116 ? 8.341 -7.567 -14.714 1.00 82.56 116 THR A N 1
ATOM 938 C CA . THR A 1 116 ? 9.093 -7.321 -15.953 1.00 82.56 116 THR A CA 1
ATOM 939 C C . THR A 1 116 ? 8.896 -5.892 -16.464 1.00 82.56 116 THR A C 1
ATOM 941 O O . THR A 1 116 ? 7.897 -5.248 -16.156 1.00 82.56 116 THR A O 1
ATOM 944 N N . ILE A 1 117 ? 9.812 -5.407 -17.310 1.00 80.75 117 ILE A N 1
ATOM 945 C CA . ILE A 1 117 ? 9.676 -4.106 -17.995 1.00 80.75 117 ILE A CA 1
ATOM 946 C C . ILE A 1 117 ? 8.458 -4.082 -18.935 1.00 80.75 117 ILE A C 1
ATOM 948 O O . ILE A 1 117 ? 7.808 -3.050 -19.075 1.00 80.75 117 ILE A O 1
ATOM 952 N N . SER A 1 118 ? 8.088 -5.225 -19.522 1.00 81.38 118 SER A N 1
ATOM 953 C CA . SER A 1 118 ? 6.860 -5.344 -20.320 1.00 81.38 118 SER A CA 1
ATOM 954 C C . SER A 1 118 ? 5.613 -5.068 -19.473 1.00 81.38 118 SER A C 1
ATOM 956 O O . SER A 1 118 ? 4.756 -4.282 -19.871 1.00 81.38 118 SER A O 1
ATOM 958 N N . GLU A 1 119 ? 5.547 -5.615 -18.256 1.00 82.81 119 GLU A N 1
ATOM 959 C CA . GLU A 1 119 ? 4.471 -5.290 -17.314 1.00 82.81 119 GLU A CA 1
ATOM 960 C C . GLU A 1 119 ? 4.507 -3.818 -16.890 1.00 82.81 119 GLU A C 1
ATOM 962 O O . GLU A 1 119 ? 3.448 -3.212 -16.741 1.00 82.81 119 GLU A O 1
ATOM 967 N N . VAL A 1 120 ? 5.693 -3.209 -16.756 1.00 82.88 120 VAL A N 1
ATOM 968 C CA . VAL A 1 120 ? 5.802 -1.763 -16.501 1.00 82.88 120 VAL A CA 1
ATOM 969 C C . VAL A 1 120 ? 5.175 -0.966 -17.653 1.00 82.88 120 VAL A C 1
ATOM 971 O O . VAL A 1 120 ? 4.350 -0.092 -17.400 1.00 82.88 120 VAL A O 1
ATOM 974 N N . ASN A 1 121 ? 5.480 -1.302 -18.908 1.00 81.00 121 ASN A N 1
ATOM 975 C CA . ASN A 1 121 ? 4.893 -0.659 -20.092 1.00 81.00 121 ASN A CA 1
ATOM 976 C C . ASN A 1 121 ? 3.365 -0.814 -20.180 1.00 81.00 121 ASN A C 1
ATOM 978 O O . ASN A 1 121 ? 2.695 0.058 -20.732 1.00 81.00 121 ASN A O 1
ATOM 982 N N . ILE A 1 122 ? 2.800 -1.905 -19.660 1.00 82.38 122 ILE A N 1
ATOM 983 C CA . ILE A 1 122 ? 1.348 -2.140 -19.665 1.00 82.38 122 ILE A CA 1
ATOM 984 C C . ILE A 1 122 ? 0.669 -1.381 -18.517 1.00 82.38 122 ILE A C 1
ATOM 986 O O . ILE A 1 122 ? -0.344 -0.713 -18.718 1.00 82.38 122 ILE A O 1
ATOM 990 N N . LEU A 1 123 ? 1.220 -1.482 -17.306 1.00 82.62 123 LEU A N 1
ATOM 991 C CA . LEU A 1 123 ? 0.624 -0.928 -16.086 1.00 82.62 123 LEU A CA 1
ATOM 992 C C . LEU A 1 123 ? 0.840 0.582 -15.951 1.00 82.62 123 LEU A C 1
ATOM 994 O O . LEU A 1 123 ? 0.068 1.260 -15.270 1.00 82.62 123 LEU A O 1
ATOM 998 N N . PHE A 1 124 ? 1.871 1.120 -16.602 1.00 85.06 124 PHE A N 1
ATOM 999 C CA . PHE A 1 124 ? 2.280 2.513 -16.481 1.00 85.06 124 PHE A CA 1
ATOM 1000 C C . PHE A 1 124 ? 2.413 3.178 -17.857 1.00 85.06 124 PHE A C 1
ATOM 1002 O O . PHE A 1 124 ? 3.521 3.361 -18.355 1.00 85.06 124 PHE A O 1
ATOM 1009 N N . PRO A 1 125 ? 1.305 3.649 -18.462 1.00 77.31 125 PRO A N 1
ATOM 1010 C CA . PRO A 1 125 ? 1.326 4.276 -19.789 1.00 77.31 125 PRO A CA 1
ATOM 1011 C C . PRO A 1 125 ? 2.242 5.506 -19.902 1.00 77.31 125 PRO A C 1
ATOM 1013 O O . PRO A 1 125 ? 2.655 5.895 -20.992 1.00 77.31 125 PRO A O 1
ATOM 1016 N N . TRP A 1 126 ? 2.561 6.158 -18.779 1.00 77.00 126 TRP A N 1
ATOM 1017 C CA . TRP A 1 126 ? 3.520 7.267 -18.726 1.00 77.00 126 TRP A CA 1
ATOM 1018 C C . TRP A 1 126 ? 4.970 6.835 -18.973 1.00 77.00 126 TRP A C 1
ATOM 1020 O O . TRP A 1 126 ? 5.794 7.692 -19.299 1.00 77.00 126 TRP A O 1
ATOM 1030 N N . PHE A 1 127 ? 5.270 5.547 -18.793 1.00 72.94 127 PHE A N 1
ATOM 1031 C CA . PHE A 1 127 ? 6.558 4.926 -19.078 1.00 72.94 127 PHE A CA 1
ATOM 1032 C C . PHE A 1 127 ? 6.646 4.537 -20.560 1.00 72.94 127 PHE A C 1
ATOM 1034 O O . PHE A 1 127 ? 7.647 4.822 -21.207 1.00 72.94 127 PHE A O 1
ATOM 1041 N N . SER A 1 128 ? 5.551 4.031 -21.137 1.00 64.81 128 SER A N 1
ATOM 1042 C CA . SER A 1 128 ? 5.441 3.675 -22.563 1.00 64.81 128 SER A CA 1
ATOM 1043 C C . SER A 1 128 ? 5.522 4.891 -23.486 1.00 64.81 128 SER A C 1
ATOM 1045 O O . SER A 1 128 ? 6.027 4.793 -24.594 1.00 64.81 128 SER A O 1
ATOM 1047 N N . LYS A 1 129 ? 5.097 6.078 -23.025 1.00 61.12 129 LYS A N 1
ATOM 1048 C CA . LYS A 1 129 ? 5.324 7.355 -23.738 1.00 61.12 129 LYS A CA 1
ATOM 1049 C C . LYS A 1 129 ? 6.811 7.717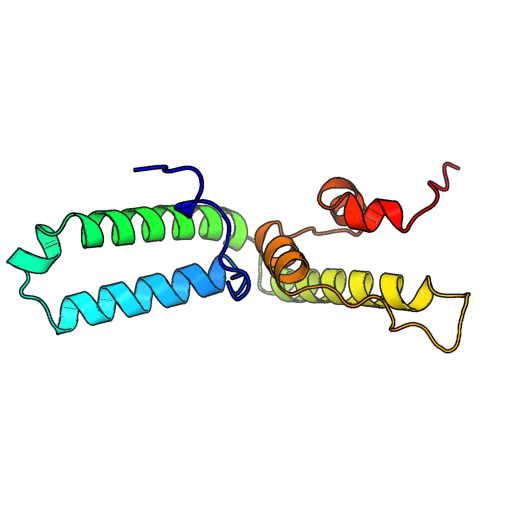 -23.890 1.00 61.12 129 LYS A C 1
ATOM 1051 O O . LYS A 1 129 ? 7.125 8.674 -24.591 1.00 61.12 129 LYS A O 1
ATOM 1056 N N . CYS A 1 130 ? 7.705 6.991 -23.220 1.00 53.50 130 CYS A N 1
ATOM 1057 C CA . CYS A 1 130 ? 9.155 7.091 -23.365 1.00 53.50 130 CYS A CA 1
ATOM 1058 C C . CYS A 1 130 ? 9.743 5.983 -24.269 1.00 53.50 130 CYS A C 1
ATOM 1060 O O . CYS A 1 130 ? 10.962 5.848 -24.325 1.00 53.50 130 CYS A O 1
ATOM 1062 N N . GLU A 1 131 ? 8.909 5.205 -24.972 1.00 48.66 131 GLU A N 1
ATOM 1063 C CA . GLU A 1 131 ? 9.289 4.294 -26.062 1.00 48.66 131 GLU A CA 1
ATOM 1064 C C . GLU A 1 131 ? 8.607 4.727 -27.370 1.00 48.66 131 GLU A C 1
ATOM 1066 O O . GLU A 1 131 ? 7.385 4.894 -27.389 1.00 48.66 131 GLU A O 1
ATOM 1071 N N . PRO A 1 132 ? 9.328 4.855 -28.498 1.00 43.44 132 PRO A N 1
ATOM 1072 C CA . PRO A 1 132 ? 8.742 4.436 -29.757 1.00 43.44 132 PRO A CA 1
ATOM 1073 C C . PRO A 1 132 ? 8.573 2.913 -29.679 1.00 43.44 132 PRO A C 1
ATOM 1075 O O . PRO A 1 132 ? 9.480 2.203 -29.249 1.00 43.44 132 PRO A O 1
ATOM 1078 N N . LEU A 1 133 ? 7.385 2.418 -30.019 1.00 42.38 133 LEU A N 1
ATOM 1079 C CA . LEU A 1 133 ? 7.151 0.992 -30.219 1.00 42.38 133 LEU A CA 1
ATOM 1080 C C . LEU A 1 133 ? 8.106 0.504 -31.318 1.00 42.38 133 LEU A C 1
ATOM 1082 O O . LEU A 1 133 ? 7.798 0.669 -32.496 1.00 42.38 133 LEU A O 1
ATOM 1086 N N . ASP A 1 134 ? 9.234 -0.095 -30.946 1.00 44.06 134 ASP A N 1
ATOM 1087 C CA . ASP A 1 134 ? 9.965 -0.967 -31.861 1.00 44.06 134 ASP A CA 1
ATOM 1088 C C . ASP A 1 134 ? 9.145 -2.254 -31.974 1.00 44.06 134 ASP A C 1
ATOM 1090 O O . ASP A 1 134 ? 9.239 -3.177 -31.163 1.00 44.06 134 ASP A O 1
ATOM 1094 N N . VAL A 1 135 ? 8.225 -2.233 -32.938 1.00 40.72 135 VAL A N 1
ATOM 1095 C CA . VAL A 1 135 ? 7.573 -3.424 -33.467 1.00 40.72 135 VAL A CA 1
ATOM 1096 C C . VAL A 1 135 ? 8.520 -3.994 -34.519 1.00 40.72 135 VAL A C 1
ATOM 1098 O O . VAL A 1 135 ? 8.529 -3.510 -35.649 1.00 40.72 135 VAL A O 1
ATOM 1101 N N . GLU A 1 136 ? 9.294 -5.011 -34.149 1.00 34.47 136 GLU A N 1
ATOM 1102 C CA . GLU A 1 136 ? 9.861 -5.990 -35.088 1.00 34.47 136 GLU A CA 1
ATOM 1103 C C . GLU A 1 136 ? 9.528 -7.411 -34.627 1.00 34.47 136 GLU A C 1
ATOM 1105 O O . GLU A 1 136 ? 9.721 -7.718 -33.426 1.00 34.47 136 GLU A O 1
#

Foldseek 3Di:
DPPPVVPPQDPPHFQAALVRLLVVLVVVLVVCPVPDDPVCCVPDPVNVVSVVSNVVSVVLVVVVPVDDVVLVVLLVVQVVVLLVLLQVLCPDDPPDPRDDDDSNNVNQSNHVSDNDVVVCVVSPVVSVVSDDPPDD

pLDDT: mean 72.93, std 16.62, range [34.47, 94.19]

Radius of gyration: 19.88 Å; chains: 1; bounding box: 44×37×62 Å

Organism: NCBI:txid180227

Sequence (136 aa):
MDWHTDSLPHPNAQALSNQEVLGILQKKLEHCRKILTEKEYKSLPSIRHLETTLKYALLSHRHLSHRSRDLTAAKRRVLEETKLRLVERDPSNQTTPTRRLTSSEIASMLNLEPSTISEVNILFPWFSKCEPLDVE

Secondary structure (DSSP, 8-state):
--TTTTTSPPTTPPP--HHHHHHHHHHHHHHHHHHS-HHHHHH-HHHHHHHHHHHHHHHHHHHHHTS-HHHHHHHHHHHHHHHHHHHHT--S-TTS---PPPHHHHHHHHHH--SSHHHHHHH-HHHHTT------

InterPro domains:
  IPR010997 HRDC-like superfamily [SSF47819] (11-126)
  IPR038324 Rpb4/RPC9 superfamily [G3DSA:1.20.1250.40] (7-135)